Protein AF-A0ABD0N6B6-F1 (afdb_monomer_lite)

InterPro domains:
  IPR043502 DNA/RNA polymerase superfamily [SSF56672] (2-58)

Sequence (65 aa):
LSLAPRTFTKQMGIRILNYLGDWLILAQSEAELISHRTLLLSHLESLALRVSFGKGTLSPSQRIS

Organism: Cirrhinus mrigala (NCBI:txid683832)

pLDDT: mean 80.01, std 13.57, range [51.31, 93.69]

Radius of gyration: 11.92 Å; chains: 1; bounding box: 26×24×28 Å

Structure (mmCIF, N/CA/C/O backbone):
data_AF-A0ABD0N6B6-F1
#
_entry.id   AF-A0ABD0N6B6-F1
#
loop_
_atom_site.group_PDB
_atom_site.id
_atom_site.type_symbol
_atom_site.label_atom_id
_atom_site.label_alt_id
_atom_site.label_comp_id
_atom_site.label_asym_id
_atom_site.label_entity_id
_atom_site.label_seq_id
_atom_site.pdbx_PDB_ins_code
_atom_site.Cartn_x
_atom_site.Cartn_y
_atom_site.Cartn_z
_atom_site.occupancy
_atom_site.B_iso_or_equiv
_atom_site.auth_seq_id
_atom_site.auth_comp_id
_atom_site.auth_asym_id
_atom_site.auth_atom_id
_atom_site.pdbx_PDB_model_num
ATOM 1 N N . LEU A 1 1 ? 0.454 -12.433 -15.065 1.00 55.22 1 LEU A N 1
ATOM 2 C CA . LEU A 1 1 ? 0.074 -11.073 -15.515 1.00 55.22 1 LEU A CA 1
ATOM 3 C C . LEU A 1 1 ? 0.076 -10.173 -14.288 1.00 55.22 1 LEU A C 1
ATOM 5 O O . LEU A 1 1 ? -0.774 -10.372 -13.433 1.00 55.22 1 LEU A O 1
ATOM 9 N N . SER A 1 2 ? 1.058 -9.279 -14.140 1.00 69.94 2 SER A N 1
ATOM 10 C CA . SER A 1 2 ? 1.071 -8.348 -13.005 1.00 69.94 2 SER A CA 1
ATOM 11 C C . SER A 1 2 ? 0.153 -7.163 -13.309 1.00 69.94 2 SER A C 1
ATOM 13 O O . SER A 1 2 ? 0.218 -6.588 -14.396 1.00 69.94 2 SER A O 1
ATOM 15 N N . LEU A 1 3 ? -0.763 -6.853 -12.393 1.00 75.62 3 LEU A N 1
ATOM 16 C CA . LEU A 1 3 ? -1.721 -5.763 -12.563 1.00 75.62 3 LEU A CA 1
ATOM 17 C C . LEU A 1 3 ? -1.049 -4.415 -12.322 1.00 75.62 3 LEU A C 1
ATOM 19 O O . LEU A 1 3 ? -0.226 -4.269 -11.422 1.00 75.62 3 LEU A O 1
ATOM 23 N N . ALA A 1 4 ? -1.473 -3.387 -13.056 1.00 81.62 4 ALA A N 1
ATOM 24 C CA . ALA A 1 4 ? -1.107 -2.021 -12.705 1.00 81.62 4 ALA A CA 1
ATOM 25 C C . ALA A 1 4 ? -1.542 -1.721 -11.251 1.00 81.62 4 ALA A C 1
ATOM 27 O O . ALA A 1 4 ? -2.639 -2.133 -10.854 1.00 81.62 4 ALA A O 1
ATOM 28 N N . PRO A 1 5 ? -0.747 -0.985 -10.451 1.00 81.31 5 PRO A N 1
ATOM 29 C CA . PRO A 1 5 ? -0.996 -0.847 -9.014 1.00 81.31 5 PRO A CA 1
ATOM 30 C C . PRO A 1 5 ? -2.390 -0.332 -8.636 1.00 81.31 5 PRO A C 1
ATOM 32 O O . PRO A 1 5 ? -2.984 -0.800 -7.673 1.00 81.31 5 PRO A O 1
ATOM 35 N N . ARG A 1 6 ? -2.963 0.582 -9.430 1.00 83.62 6 ARG A N 1
ATOM 36 C CA . ARG A 1 6 ? -4.318 1.115 -9.197 1.00 83.62 6 ARG A CA 1
ATOM 37 C C . ARG A 1 6 ? -5.421 0.075 -9.423 1.00 83.62 6 ARG A C 1
ATOM 39 O O . ARG A 1 6 ? -6.479 0.151 -8.806 1.00 83.62 6 ARG A O 1
ATOM 46 N N . THR A 1 7 ? -5.197 -0.868 -10.333 1.00 85.19 7 THR A N 1
ATOM 47 C CA . THR A 1 7 ? -6.126 -1.975 -10.589 1.00 85.19 7 THR A CA 1
ATOM 48 C C . THR A 1 7 ? -6.031 -3.003 -9.470 1.00 85.19 7 THR A C 1
ATOM 50 O O . THR A 1 7 ? -7.056 -3.462 -8.973 1.00 85.19 7 THR A O 1
ATOM 53 N N . PHE A 1 8 ? -4.807 -3.297 -9.028 1.00 88.12 8 PHE A N 1
ATOM 54 C CA . PHE A 1 8 ? -4.545 -4.191 -7.906 1.00 88.12 8 PHE A CA 1
ATOM 55 C C . PHE A 1 8 ? -5.216 -3.706 -6.615 1.00 88.12 8 PHE A C 1
ATOM 57 O O . PHE A 1 8 ? -5.958 -4.455 -5.986 1.00 88.12 8 PHE A O 1
ATOM 64 N N . THR A 1 9 ? -5.037 -2.433 -6.251 1.00 88.56 9 THR A N 1
ATOM 65 C CA . THR A 1 9 ? -5.589 -1.889 -5.000 1.00 88.56 9 THR A CA 1
ATOM 66 C C . THR A 1 9 ? -7.111 -1.928 -4.975 1.00 88.56 9 THR A C 1
ATOM 68 O O . THR A 1 9 ? -7.690 -2.340 -3.974 1.00 88.56 9 THR A O 1
ATOM 71 N N . LYS A 1 10 ? -7.767 -1.605 -6.099 1.00 88.62 10 LYS A N 1
ATOM 72 C CA . LYS A 1 10 ? -9.224 -1.735 -6.239 1.00 88.62 10 LYS A CA 1
ATOM 73 C C . LYS A 1 10 ? -9.709 -3.174 -6.067 1.00 88.62 10 LYS A C 1
ATOM 75 O O . LYS A 1 10 ? -10.700 -3.382 -5.378 1.00 88.62 10 LYS A O 1
ATOM 80 N N . GLN A 1 11 ? -9.034 -4.148 -6.679 1.00 90.12 11 GLN A N 1
ATOM 81 C CA . GLN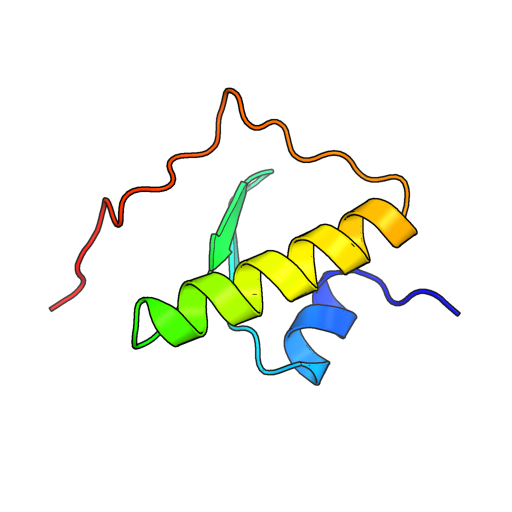 A 1 11 ? -9.415 -5.559 -6.544 1.00 90.12 11 GLN A CA 1
ATOM 82 C C . GLN A 1 11 ? -9.235 -6.084 -5.118 1.00 90.12 11 GLN A C 1
ATOM 84 O O . GLN A 1 11 ? -10.015 -6.919 -4.676 1.00 90.12 11 GLN A O 1
ATOM 89 N N . MET A 1 12 ? -8.239 -5.572 -4.400 1.00 89.12 12 MET A N 1
ATOM 90 C CA . MET A 1 12 ? -7.908 -5.992 -3.037 1.00 89.12 12 MET A CA 1
ATOM 91 C C . MET A 1 12 ? -8.671 -5.207 -1.961 1.00 89.12 12 MET A C 1
ATOM 93 O O . MET A 1 12 ? -8.402 -5.374 -0.778 1.00 89.12 12 MET A O 1
ATOM 97 N N . GLY A 1 13 ? -9.595 -4.317 -2.349 1.00 92.12 13 GLY A N 1
ATOM 98 C CA . GLY A 1 13 ? -10.345 -3.476 -1.409 1.00 92.12 13 GLY A CA 1
ATOM 99 C C . GLY A 1 13 ? -9.502 -2.402 -0.709 1.00 92.12 13 GLY A C 1
ATOM 100 O O . GLY A 1 13 ? -9.985 -1.735 0.205 1.00 92.12 13 GLY A O 1
ATOM 101 N N . ILE A 1 14 ? -8.258 -2.187 -1.149 1.00 91.94 14 ILE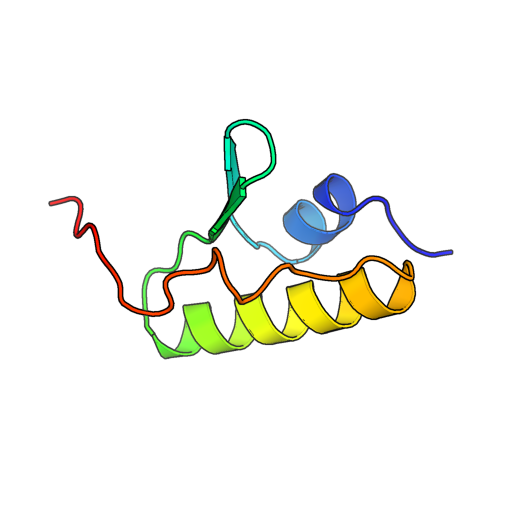 A N 1
ATOM 102 C CA . ILE A 1 14 ? -7.351 -1.205 -0.559 1.00 91.94 14 ILE A CA 1
ATOM 103 C C . ILE A 1 14 ? -7.734 0.182 -1.066 1.00 91.94 14 ILE A C 1
ATOM 105 O O . ILE A 1 14 ? -7.565 0.521 -2.242 1.00 91.94 14 ILE A O 1
ATOM 109 N N . ARG A 1 15 ? -8.214 1.023 -0.153 1.00 91.44 15 ARG A N 1
ATOM 110 C CA . ARG A 1 15 ? -8.495 2.431 -0.438 1.00 91.44 15 ARG A CA 1
ATOM 111 C C . ARG A 1 15 ? -7.195 3.226 -0.409 1.00 91.44 15 ARG A C 1
ATOM 113 O O . ARG A 1 15 ? -6.541 3.302 0.629 1.00 91.44 15 ARG A O 1
ATOM 120 N N . ILE A 1 16 ? -6.848 3.831 -1.543 1.00 88.88 16 ILE A N 1
ATOM 121 C CA . ILE A 1 16 ? -5.674 4.695 -1.675 1.00 88.88 16 ILE A CA 1
ATOM 122 C C . ILE A 1 16 ? -6.087 6.084 -2.159 1.00 88.88 16 ILE A C 1
ATOM 124 O O . ILE A 1 16 ? -6.855 6.205 -3.118 1.00 88.88 16 ILE A O 1
ATOM 128 N N . LEU A 1 17 ? -5.532 7.118 -1.528 1.00 86.06 17 LEU A N 1
ATOM 129 C CA . LEU A 1 17 ? -5.469 8.468 -2.081 1.00 86.06 17 LEU A CA 1
ATOM 130 C C . LEU A 1 17 ? -4.097 8.674 -2.727 1.00 86.06 17 LEU A C 1
ATOM 132 O O . LEU A 1 17 ? -3.068 8.504 -2.079 1.00 86.06 17 LEU A O 1
ATOM 136 N N . ASN A 1 18 ? -4.091 9.031 -4.010 1.00 82.88 18 ASN A N 1
ATOM 137 C CA . ASN A 1 18 ? -2.866 9.326 -4.747 1.00 82.88 18 ASN A CA 1
ATOM 138 C C . ASN A 1 18 ? -2.649 10.838 -4.766 1.00 82.88 18 ASN A C 1
ATOM 140 O O . ASN A 1 18 ? -3.510 11.564 -5.269 1.00 82.88 18 ASN A O 1
ATOM 144 N N . TYR A 1 19 ? -1.493 11.298 -4.295 1.00 74.56 19 TYR A N 1
ATOM 145 C CA . TYR A 1 19 ? -1.070 12.687 -4.440 1.00 74.56 19 TYR A CA 1
ATOM 146 C C . TYR A 1 19 ? 0.348 12.732 -5.009 1.00 74.56 19 TYR A C 1
ATOM 148 O O . TYR A 1 19 ? 1.311 12.374 -4.341 1.00 74.56 19 TYR A O 1
ATOM 156 N N . LEU A 1 20 ? 0.470 13.159 -6.270 1.00 77.38 20 LEU A N 1
ATOM 157 C CA . LEU A 1 20 ? 1.731 13.163 -7.020 1.00 77.38 20 LEU A CA 1
ATOM 158 C C . LEU A 1 20 ? 2.412 11.778 -7.013 1.00 77.38 20 LEU A C 1
ATOM 160 O O . LEU A 1 20 ? 1.905 10.848 -7.639 1.00 77.38 20 LEU A O 1
ATOM 164 N N . GLY A 1 21 ? 3.557 11.653 -6.336 1.00 75.19 21 GLY A N 1
ATOM 165 C CA . GLY A 1 21 ? 4.317 10.409 -6.191 1.00 75.19 21 GLY A CA 1
ATOM 166 C C . GLY A 1 21 ? 4.015 9.632 -4.909 1.00 75.19 21 GLY A C 1
ATOM 167 O O . GLY A 1 21 ? 4.577 8.554 -4.723 1.00 75.19 21 GLY A O 1
ATOM 168 N N . ASP A 1 22 ? 3.142 10.157 -4.050 1.00 81.19 22 ASP A N 1
ATOM 169 C CA . ASP A 1 22 ? 2.849 9.601 -2.734 1.00 81.19 22 ASP A CA 1
ATOM 170 C C . ASP A 1 22 ? 1.478 8.922 -2.719 1.00 81.19 22 ASP A C 1
ATOM 172 O O . ASP A 1 22 ? 0.491 9.419 -3.278 1.00 81.19 22 ASP A O 1
ATOM 176 N N . TRP A 1 23 ? 1.415 7.759 -2.070 1.00 85.19 23 TRP A N 1
ATOM 177 C CA . TRP A 1 23 ? 0.187 6.992 -1.875 1.00 85.19 23 TRP A CA 1
ATOM 178 C C . TRP A 1 23 ? -0.153 6.934 -0.393 1.00 85.19 23 TRP A C 1
ATOM 180 O O . TRP A 1 23 ? 0.643 6.460 0.418 1.00 85.19 23 TRP A O 1
ATOM 190 N N . LEU A 1 24 ? -1.363 7.367 -0.053 1.00 87.81 24 LEU A N 1
ATOM 191 C CA . LEU A 1 24 ? -1.901 7.288 1.297 1.00 87.81 24 LEU A CA 1
ATOM 192 C C . LEU A 1 24 ? -2.905 6.137 1.382 1.00 87.81 24 LEU A C 1
ATOM 194 O O . LEU A 1 24 ? -3.916 6.143 0.681 1.00 87.81 24 LEU A O 1
ATOM 198 N N . ILE A 1 25 ? -2.634 5.161 2.250 1.00 89.75 25 ILE A N 1
ATOM 199 C CA . ILE A 1 25 ? -3.528 4.025 2.507 1.00 89.75 25 ILE A CA 1
ATOM 200 C C . ILE A 1 25 ? -4.549 4.432 3.572 1.00 89.75 25 ILE A C 1
ATOM 202 O O . ILE A 1 25 ? -4.174 4.839 4.670 1.00 89.75 25 ILE A O 1
ATOM 206 N N . LEU A 1 26 ? -5.837 4.287 3.263 1.00 90.25 26 LEU A N 1
ATOM 207 C CA . LEU A 1 26 ? -6.929 4.529 4.206 1.00 90.25 26 LEU A CA 1
ATOM 208 C C . LEU A 1 26 ? -7.389 3.206 4.829 1.00 90.25 26 LEU A C 1
ATOM 210 O O . LEU A 1 26 ? -7.923 2.339 4.132 1.00 90.25 26 LEU A O 1
ATOM 214 N N . ALA A 1 27 ? -7.241 3.082 6.145 1.00 91.06 27 ALA A N 1
ATOM 215 C CA . ALA A 1 27 ? -7.640 1.917 6.932 1.00 91.06 27 ALA A CA 1
ATOM 216 C C . ALA A 1 27 ? -8.411 2.351 8.189 1.00 91.06 27 ALA A C 1
ATOM 218 O O . ALA A 1 27 ? -8.201 3.450 8.699 1.00 91.06 27 ALA A O 1
ATOM 219 N N . GLN A 1 28 ? -9.311 1.497 8.672 1.00 90.31 28 GLN A N 1
ATOM 220 C CA . GLN A 1 28 ? -10.128 1.716 9.874 1.00 90.31 28 GLN A CA 1
ATOM 221 C C . GLN A 1 28 ? -9.449 1.189 11.145 1.00 90.31 28 GLN A C 1
ATOM 223 O O . GLN A 1 28 ? -9.876 1.495 12.255 1.00 90.31 28 GLN A O 1
ATOM 228 N N . SER A 1 29 ? -8.388 0.394 10.997 1.00 90.50 29 SER A N 1
ATOM 229 C CA . SER A 1 29 ? -7.585 -0.112 12.108 1.00 90.50 29 SER A CA 1
ATOM 230 C C . SER A 1 29 ? -6.113 -0.236 11.724 1.00 90.50 29 SER A C 1
ATOM 232 O O . SER A 1 29 ? -5.757 -0.296 10.546 1.00 90.50 29 SER A O 1
ATOM 234 N N . GLU A 1 30 ? -5.249 -0.317 12.733 1.00 89.00 30 GLU A N 1
ATOM 235 C CA . GLU A 1 30 ? -3.821 -0.568 12.535 1.00 89.00 30 GLU A CA 1
ATOM 236 C C . GLU A 1 30 ? -3.562 -1.944 11.903 1.00 89.00 30 GLU A C 1
ATOM 238 O O . GLU A 1 3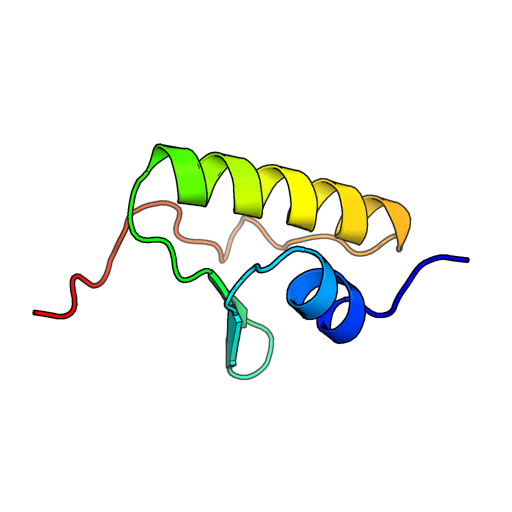0 ? -2.747 -2.062 10.992 1.00 89.00 30 GLU A O 1
ATOM 243 N N . ALA A 1 31 ? -4.311 -2.973 12.310 1.00 92.88 31 ALA A N 1
ATOM 244 C CA . ALA A 1 31 ? -4.200 -4.311 11.731 1.00 92.88 31 ALA A CA 1
ATOM 245 C C . ALA A 1 31 ? -4.543 -4.321 10.229 1.00 92.88 31 ALA A C 1
ATOM 247 O O . ALA A 1 31 ? -3.818 -4.914 9.426 1.00 92.88 31 ALA A O 1
ATOM 248 N N . GLU A 1 32 ? -5.609 -3.617 9.835 1.00 92.00 32 GLU A N 1
ATOM 249 C CA . GLU A 1 32 ? -5.985 -3.444 8.426 1.00 92.00 32 GLU A CA 1
ATOM 250 C C . GLU A 1 32 ? -4.904 -2.668 7.659 1.00 92.00 32 GLU A C 1
ATOM 252 O O . GLU A 1 32 ? -4.516 -3.074 6.563 1.00 92.00 32 GLU A O 1
ATOM 257 N N . LEU A 1 33 ? -4.351 -1.603 8.252 1.00 91.25 33 LEU A N 1
ATOM 258 C CA . LEU A 1 33 ? -3.260 -0.837 7.648 1.00 91.25 33 LEU A CA 1
ATOM 259 C C . LEU A 1 33 ? -2.023 -1.709 7.393 1.00 91.25 33 LEU A C 1
ATOM 261 O O . LEU A 1 33 ? -1.453 -1.654 6.303 1.00 91.25 33 LEU A O 1
ATOM 265 N N . ILE A 1 34 ? -1.618 -2.524 8.371 1.00 91.81 34 ILE A N 1
ATOM 266 C CA . ILE A 1 34 ? -0.468 -3.433 8.257 1.00 91.81 34 ILE A CA 1
ATOM 267 C C . ILE A 1 34 ? -0.709 -4.469 7.153 1.00 91.81 34 ILE A C 1
ATOM 269 O O . ILE A 1 34 ? 0.184 -4.704 6.331 1.00 91.81 34 ILE A O 1
ATOM 273 N N . SER A 1 35 ? -1.912 -5.049 7.095 1.00 93.69 35 SER A N 1
ATOM 274 C CA . SER A 1 35 ? -2.292 -6.015 6.059 1.00 93.69 35 SER A CA 1
ATOM 275 C C . SER A 1 35 ? -2.248 -5.386 4.661 1.00 93.69 35 SER A C 1
ATOM 277 O O . SER A 1 35 ? -1.517 -5.861 3.785 1.00 93.69 35 SER A O 1
ATOM 279 N N . HIS A 1 36 ? -2.935 -4.254 4.472 1.00 93.38 36 HIS A N 1
ATOM 280 C CA . HIS A 1 36 ? -2.976 -3.528 3.200 1.00 93.38 36 HIS A CA 1
ATOM 281 C C . HIS A 1 36 ? -1.587 -3.072 2.747 1.00 93.38 36 HIS A C 1
ATOM 283 O O . HIS A 1 36 ? -1.236 -3.221 1.575 1.00 93.38 36 HIS A O 1
ATOM 289 N N . ARG A 1 37 ? -0.771 -2.551 3.670 1.00 90.44 37 ARG A N 1
ATOM 290 C CA . ARG A 1 37 ? 0.607 -2.138 3.387 1.00 90.44 37 ARG A CA 1
ATOM 291 C C . ARG A 1 37 ? 1.455 -3.315 2.918 1.00 90.44 37 ARG A C 1
ATOM 293 O O . ARG A 1 37 ? 2.146 -3.186 1.913 1.00 90.44 37 ARG A O 1
ATOM 300 N N . THR A 1 38 ? 1.415 -4.439 3.630 1.00 91.81 38 THR A N 1
ATOM 301 C CA . THR A 1 38 ? 2.216 -5.630 3.296 1.00 91.81 38 THR A CA 1
ATOM 302 C C . THR A 1 38 ? 1.874 -6.141 1.900 1.00 91.81 38 THR A C 1
ATOM 304 O O . THR A 1 38 ? 2.764 -6.371 1.082 1.00 91.81 38 THR A O 1
ATOM 307 N N . LEU A 1 39 ? 0.578 -6.238 1.599 1.00 92.44 39 LEU A N 1
ATOM 308 C CA . LEU A 1 39 ? 0.088 -6.703 0.307 1.00 92.44 39 LEU A CA 1
ATOM 309 C C . LEU A 1 39 ? 0.495 -5.757 -0.837 1.00 92.44 39 LEU A C 1
ATOM 311 O O . LEU A 1 39 ? 0.948 -6.200 -1.892 1.00 92.44 39 LEU A O 1
ATOM 315 N N . LEU A 1 40 ? 0.385 -4.445 -0.613 1.00 90.19 40 LEU A N 1
ATOM 316 C CA . LEU A 1 40 ? 0.769 -3.427 -1.588 1.00 90.19 40 LEU A CA 1
ATOM 317 C C . LEU A 1 40 ? 2.276 -3.412 -1.856 1.00 90.19 40 LEU A C 1
ATOM 319 O O . LEU A 1 40 ? 2.681 -3.324 -3.013 1.00 90.19 40 LEU A O 1
ATOM 323 N N . LEU A 1 41 ? 3.102 -3.516 -0.812 1.00 90.00 41 LEU A N 1
ATOM 324 C CA . LEU A 1 41 ? 4.558 -3.567 -0.953 1.00 90.00 41 LEU A CA 1
ATOM 325 C C . LEU A 1 41 ? 4.999 -4.809 -1.729 1.00 90.00 41 LEU A C 1
ATOM 327 O O . LEU A 1 41 ? 5.776 -4.675 -2.670 1.00 90.00 41 LEU A O 1
ATOM 331 N N . SER A 1 42 ? 4.435 -5.977 -1.413 1.00 90.50 42 SER A N 1
ATOM 332 C CA . SER A 1 42 ? 4.719 -7.216 -2.147 1.00 90.50 42 SER A CA 1
ATOM 333 C C . SER A 1 42 ? 4.357 -7.098 -3.634 1.00 90.50 42 SER A C 1
ATOM 335 O O . SER A 1 42 ? 5.127 -7.502 -4.508 1.00 90.50 42 SER A O 1
ATOM 337 N N . HIS A 1 43 ? 3.220 -6.466 -3.949 1.00 90.25 43 HIS A N 1
ATOM 338 C CA . HIS A 1 43 ? 2.826 -6.224 -5.339 1.00 90.25 43 HIS A CA 1
ATOM 339 C C . HIS A 1 43 ? 3.761 -5.245 -6.057 1.00 90.25 43 HIS A C 1
ATOM 341 O O . HIS A 1 43 ? 4.131 -5.476 -7.208 1.00 90.25 43 HIS A O 1
ATOM 347 N N . LEU A 1 44 ? 4.180 -4.170 -5.387 1.00 88.50 44 LEU A N 1
ATOM 348 C CA . LEU A 1 44 ? 5.132 -3.206 -5.946 1.00 88.50 44 LEU A CA 1
ATOM 349 C C . LEU A 1 44 ? 6.501 -3.837 -6.214 1.00 88.50 44 LEU A C 1
ATOM 351 O O . LEU A 1 44 ? 7.069 -3.616 -7.284 1.00 88.50 44 LEU A O 1
ATOM 355 N N . GLU A 1 45 ? 6.987 -4.678 -5.303 1.00 88.06 45 GLU A N 1
ATOM 356 C CA . GLU A 1 45 ? 8.210 -5.457 -5.507 1.00 88.06 45 GLU A CA 1
ATOM 357 C C . GLU A 1 45 ? 8.085 -6.394 -6.714 1.00 88.06 45 GLU A C 1
ATOM 359 O O . GLU A 1 45 ? 9.003 -6.456 -7.533 1.00 88.06 45 GLU A O 1
ATOM 364 N N . SER A 1 46 ? 6.926 -7.042 -6.901 1.00 90.06 46 SER A N 1
ATOM 365 C CA . SER A 1 46 ? 6.661 -7.892 -8.077 1.00 90.06 46 SER A CA 1
ATOM 366 C C . SER A 1 46 ? 6.711 -7.132 -9.411 1.00 90.06 46 SER A C 1
ATOM 368 O O . SER A 1 46 ? 6.924 -7.727 -10.467 1.00 90.06 46 SER A O 1
ATOM 370 N N . LEU A 1 47 ? 6.521 -5.811 -9.365 1.00 87.56 47 LEU A N 1
ATOM 371 C CA . LEU A 1 47 ? 6.602 -4.899 -10.505 1.00 87.56 47 LEU A CA 1
ATOM 372 C C . LEU A 1 47 ? 7.991 -4.262 -10.670 1.00 87.56 47 LEU A C 1
ATOM 374 O O . LEU A 1 47 ? 8.148 -3.371 -11.504 1.00 87.56 47 LEU A O 1
ATOM 378 N N . ALA A 1 48 ? 8.982 -4.682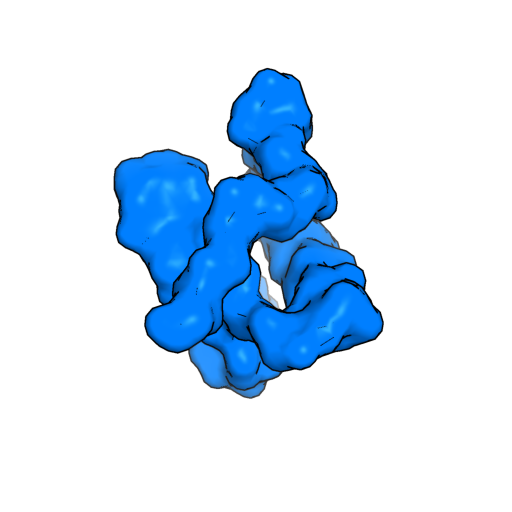 -9.877 1.00 87.44 48 ALA A N 1
ATOM 379 C CA . ALA A 1 48 ? 10.300 -4.054 -9.782 1.00 87.44 48 ALA A CA 1
ATOM 380 C C . ALA A 1 48 ? 10.252 -2.555 -9.404 1.00 87.44 48 ALA A C 1
ATOM 382 O O . ALA A 1 48 ? 11.181 -1.798 -9.693 1.00 87.44 48 ALA A O 1
ATOM 383 N N . LEU A 1 49 ? 9.184 -2.122 -8.723 1.00 81.44 49 LEU A N 1
ATOM 384 C CA . LEU A 1 49 ? 9.046 -0.773 -8.177 1.00 81.44 49 LEU A CA 1
ATOM 385 C C . LEU A 1 49 ? 9.585 -0.740 -6.743 1.00 81.44 49 LEU A C 1
ATOM 387 O O . LEU A 1 49 ? 9.330 -1.640 -5.945 1.00 81.44 49 LEU A O 1
ATOM 391 N N . ARG A 1 50 ? 10.319 0.320 -6.394 1.00 74.38 50 ARG A N 1
ATOM 392 C CA . ARG A 1 50 ? 10.868 0.516 -5.045 1.00 74.38 50 ARG A CA 1
ATOM 393 C C . ARG A 1 50 ? 10.206 1.696 -4.354 1.00 74.38 50 ARG A C 1
ATOM 395 O O . ARG A 1 50 ? 10.162 2.798 -4.896 1.00 74.38 50 ARG A O 1
ATOM 402 N N . VAL A 1 51 ? 9.749 1.474 -3.125 1.00 73.38 51 VAL A N 1
ATOM 403 C CA . VAL A 1 51 ? 9.267 2.549 -2.255 1.00 73.38 51 VAL A CA 1
ATOM 404 C C . VAL A 1 51 ? 10.463 3.290 -1.664 1.00 73.38 51 VAL A C 1
ATOM 406 O O . VAL A 1 51 ? 11.380 2.690 -1.105 1.00 73.38 51 VAL A O 1
ATOM 409 N N . SER A 1 52 ? 10.458 4.617 -1.783 1.00 69.62 52 SER A N 1
ATOM 410 C CA . SER A 1 52 ? 11.473 5.475 -1.168 1.00 69.62 52 SER A CA 1
ATOM 411 C C . SER A 1 52 ? 11.158 5.663 0.317 1.00 69.62 52 SER A C 1
ATOM 413 O O . SER A 1 52 ? 10.548 6.654 0.710 1.00 69.62 52 SER A O 1
ATOM 415 N N . PHE A 1 53 ? 11.570 4.709 1.156 1.00 64.31 53 PHE A N 1
ATOM 416 C CA . PHE A 1 53 ? 11.280 4.722 2.598 1.00 64.31 53 PHE A CA 1
ATOM 417 C C . PHE A 1 53 ? 11.828 5.953 3.341 1.00 64.31 53 PHE A C 1
ATOM 419 O O . PHE A 1 53 ? 11.281 6.320 4.372 1.00 64.31 53 PHE A O 1
ATOM 426 N N . GLY A 1 54 ? 12.828 6.653 2.792 1.00 58.84 54 GLY A N 1
ATOM 427 C CA . GLY A 1 54 ? 13.320 7.925 3.341 1.00 58.84 54 GLY A CA 1
ATOM 428 C C . GLY A 1 54 ? 12.322 9.092 3.274 1.00 58.84 54 GLY A C 1
ATOM 42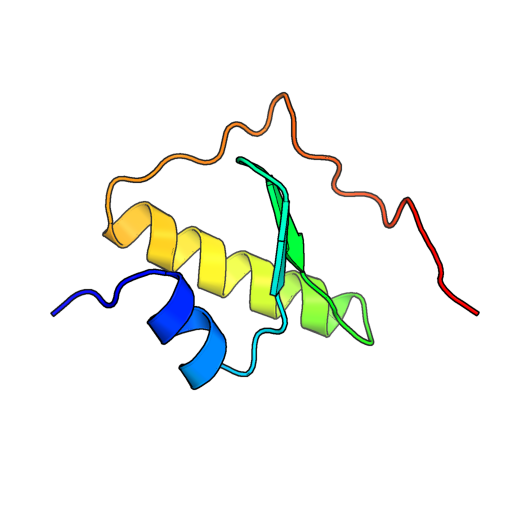9 O O . GLY A 1 54 ? 12.573 10.129 3.878 1.00 58.84 54 GLY A O 1
ATOM 430 N N . LYS A 1 55 ? 11.202 8.938 2.552 1.00 58.41 55 LYS A N 1
ATOM 431 C CA . LYS A 1 55 ? 10.098 9.914 2.474 1.00 58.41 55 LYS A CA 1
ATOM 432 C C . LYS A 1 55 ? 8.786 9.395 3.082 1.00 58.41 55 LYS A C 1
ATOM 434 O O . LYS A 1 55 ? 7.796 10.116 3.093 1.00 58.41 55 LYS A O 1
ATOM 439 N N . GLY A 1 56 ? 8.756 8.147 3.556 1.00 55.28 56 GLY A N 1
ATOM 440 C CA . GLY A 1 56 ? 7.543 7.509 4.062 1.00 55.28 56 GLY A CA 1
ATOM 441 C C . GLY A 1 56 ? 7.390 7.679 5.572 1.00 55.28 56 GLY A C 1
ATOM 442 O O . GLY A 1 56 ? 8.210 7.175 6.333 1.00 55.28 56 GLY A O 1
ATOM 443 N N . THR A 1 57 ? 6.317 8.330 6.018 1.00 57.53 57 THR A N 1
ATOM 444 C CA . THR A 1 57 ? 5.940 8.374 7.440 1.00 57.53 57 THR A CA 1
ATOM 445 C C . THR A 1 57 ? 5.059 7.167 7.771 1.00 57.53 57 THR A C 1
ATOM 447 O O . THR A 1 57 ? 4.036 6.953 7.127 1.00 57.53 57 THR A O 1
ATOM 450 N N . LEU A 1 58 ? 5.457 6.366 8.768 1.00 56.06 58 LEU A N 1
ATOM 451 C CA . LEU A 1 58 ? 4.719 5.171 9.224 1.00 56.06 58 LEU A CA 1
ATOM 452 C C . 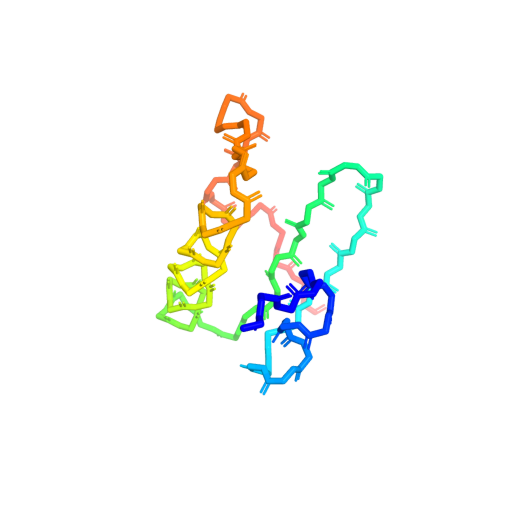LEU A 1 58 ? 3.787 5.434 10.415 1.00 56.06 58 LEU A C 1
ATOM 454 O O . LEU A 1 58 ? 3.053 4.543 10.831 1.00 56.06 58 LEU A O 1
ATOM 458 N N . SER A 1 59 ? 3.808 6.650 10.952 1.00 56.09 59 SER A N 1
ATOM 459 C CA . SER A 1 59 ? 2.901 7.079 12.009 1.00 56.09 59 SER A CA 1
ATOM 460 C C . SER A 1 59 ? 1.628 7.650 11.379 1.00 56.09 59 SER A C 1
ATOM 462 O O . SER A 1 59 ? 1.748 8.449 10.447 1.00 56.09 59 SER A O 1
ATOM 464 N N . PRO A 1 60 ? 0.420 7.312 11.867 1.00 54.47 60 PRO A N 1
ATOM 465 C CA . PRO A 1 60 ? -0.794 8.016 11.471 1.00 54.47 60 PRO A CA 1
ATOM 466 C C . PRO A 1 60 ? -0.646 9.492 11.861 1.00 54.47 60 PRO A C 1
ATOM 468 O O . PRO A 1 60 ? -0.821 9.864 13.018 1.00 54.47 60 PRO A O 1
ATOM 471 N N . SER A 1 61 ? -0.264 10.334 10.902 1.00 58.16 61 SER A N 1
ATOM 472 C CA . SER A 1 61 ? -0.053 11.768 11.126 1.00 58.16 61 SER A CA 1
ATOM 473 C C . SER A 1 61 ? -1.363 12.549 11.117 1.00 58.16 61 SER A C 1
ATOM 475 O O . SER A 1 61 ? -1.401 13.689 11.571 1.00 58.16 61 SER A O 1
ATOM 477 N N . GLN A 1 62 ? -2.443 11.938 10.625 1.00 53.38 62 GLN A N 1
ATOM 478 C CA . GLN A 1 62 ? -3.732 12.592 10.483 1.00 53.38 62 GLN A CA 1
ATOM 479 C C . GLN A 1 62 ? -4.860 11.651 10.911 1.00 53.38 62 GLN A C 1
ATOM 481 O O . GLN A 1 62 ? -5.102 10.615 10.294 1.00 53.38 62 GLN A O 1
ATOM 486 N N . ARG A 1 63 ? -5.554 12.029 11.989 1.00 56.12 63 ARG A N 1
ATOM 487 C CA . ARG A 1 63 ? -6.844 11.455 12.387 1.00 56.12 63 ARG A CA 1
ATOM 488 C C . ARG A 1 63 ? -7.915 12.400 11.853 1.00 56.12 63 ARG A C 1
ATOM 490 O O . ARG A 1 63 ? -7.939 13.560 12.248 1.00 56.12 63 ARG A O 1
ATOM 497 N N . ILE A 1 64 ? -8.740 11.929 10.927 1.00 57.09 64 ILE A N 1
ATOM 498 C CA . ILE A 1 64 ? -9.893 12.688 10.436 1.00 57.09 64 ILE A CA 1
ATOM 499 C C . ILE A 1 64 ? -11.073 12.288 11.329 1.00 57.09 64 ILE A C 1
ATOM 501 O O . ILE A 1 64 ? -11.446 11.115 11.335 1.00 57.09 64 ILE A O 1
ATOM 505 N N . SER A 1 65 ? -11.561 13.232 12.140 1.00 51.31 65 SER A N 1
ATOM 506 C CA . SER A 1 65 ? -12.782 13.121 12.955 1.00 51.31 65 SER A CA 1
ATOM 507 C C . SER A 1 65 ? -13.998 13.589 12.175 1.00 51.31 65 SER A C 1
ATOM 509 O O . SER A 1 65 ? -13.860 14.666 11.549 1.00 51.31 65 SER A O 1
#

Foldseek 3Di:
DQDDLVVVCVVVVWDWDDDPPDIDTDDPDPVRVVVSVVVSCVSCVVVVHDDPVVPDDPDCPDDDD

Secondary structure (DSSP, 8-state):
-PPPHHHHHHHTT-EEEEETTEEEEE-SSHHHHHHHHHHHHHHHHHTT----GGG---S------